Protein AF-A0A0J5GMQ4-F1 (afdb_monomer)

Sequence (80 aa):
MSQQLEIQITGTNIRYADGGISSVHVQFQARDPKSQINLSGYIPLEPEEYHGNEAMDALRAVIKTKIIGRINGVEEAPAE

Mean predicted aligned error: 7.71 Å

Structure (mmCIF, N/CA/C/O backbone):
data_AF-A0A0J5GMQ4-F1
#
_entry.id   AF-A0A0J5GMQ4-F1
#
loop_
_atom_site.group_PDB
_atom_site.id
_atom_site.type_symbol
_atom_site.label_atom_id
_atom_site.label_alt_id
_atom_site.label_comp_id
_atom_site.label_asym_id
_atom_site.label_entity_id
_atom_site.label_seq_id
_atom_site.pdbx_PDB_ins_code
_atom_site.Cartn_x
_atom_site.Cartn_y
_atom_site.Cartn_z
_atom_site.occupancy
_atom_site.B_i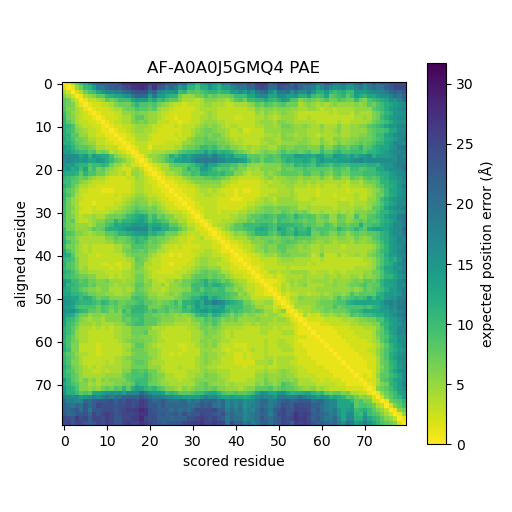so_or_equiv
_atom_site.auth_seq_id
_atom_site.auth_comp_id
_atom_site.auth_asym_id
_atom_site.auth_atom_id
_atom_site.pdbx_PDB_model_num
ATOM 1 N N . MET A 1 1 ? -4.888 -5.654 24.631 1.00 42.03 1 MET A N 1
ATOM 2 C CA . MET A 1 1 ? -5.274 -6.053 23.262 1.00 42.03 1 MET A CA 1
ATOM 3 C C . MET A 1 1 ? -4.629 -5.082 22.295 1.00 42.03 1 MET A C 1
ATOM 5 O O . MET A 1 1 ? -4.905 -3.894 22.391 1.00 42.03 1 MET A O 1
ATOM 9 N N . SER A 1 2 ? -3.735 -5.554 21.431 1.00 50.62 2 SER A N 1
ATOM 10 C CA . SER A 1 2 ? -3.092 -4.708 20.424 1.00 50.62 2 SER A CA 1
ATOM 11 C C . SER A 1 2 ? -4.074 -4.502 19.272 1.00 50.62 2 SER A C 1
ATOM 13 O O . SER A 1 2 ? -4.352 -5.442 18.534 1.00 50.62 2 SER A O 1
ATOM 15 N N . GLN A 1 3 ? -4.649 -3.305 19.150 1.00 56.03 3 GLN A N 1
ATOM 16 C CA . GLN A 1 3 ? -5.473 -2.948 17.993 1.00 56.03 3 GLN A CA 1
ATOM 17 C C . GLN A 1 3 ? -4.522 -2.773 16.801 1.00 56.03 3 GLN A C 1
ATOM 19 O O . GLN A 1 3 ? -3.787 -1.790 16.739 1.00 56.03 3 GLN A O 1
ATOM 24 N N . GLN A 1 4 ? -4.463 -3.763 15.908 1.00 67.75 4 GLN A N 1
ATOM 25 C CA . GLN A 1 4 ? -3.740 -3.642 14.643 1.00 67.75 4 GLN A CA 1
ATOM 26 C C . GLN A 1 4 ? -4.699 -3.159 13.557 1.00 67.75 4 GLN A C 1
ATOM 28 O O . GLN A 1 4 ? -5.831 -3.626 13.467 1.00 67.75 4 GLN A O 1
ATOM 33 N N . LEU A 1 5 ? -4.224 -2.228 12.734 1.00 78.69 5 LEU A N 1
ATOM 34 C CA . LEU A 1 5 ? -4.906 -1.824 11.512 1.00 78.69 5 LEU A CA 1
ATOM 35 C C . LEU A 1 5 ? -4.800 -2.963 10.495 1.00 78.69 5 LEU A C 1
ATOM 37 O O . LEU A 1 5 ? -3.695 -3.404 10.161 1.00 78.69 5 LEU A O 1
ATOM 41 N N . GLU A 1 6 ? -5.937 -3.425 9.991 1.00 83.25 6 GLU A N 1
ATOM 42 C CA . GLU A 1 6 ? -5.967 -4.383 8.898 1.00 83.25 6 GLU A CA 1
ATOM 43 C C . GLU A 1 6 ? -5.738 -3.637 7.587 1.00 83.25 6 GLU A C 1
ATOM 45 O O . GLU A 1 6 ? -6.596 -2.880 7.146 1.00 83.25 6 GLU A O 1
ATOM 50 N N . ILE A 1 7 ? -4.563 -3.825 6.980 1.00 85.19 7 ILE A N 1
ATOM 51 C CA . ILE A 1 7 ? -4.231 -3.246 5.671 1.00 85.19 7 ILE A CA 1
ATOM 52 C C . ILE A 1 7 ? -4.745 -4.182 4.581 1.00 85.19 7 ILE A C 1
ATOM 54 O O . ILE A 1 7 ? -4.346 -5.344 4.542 1.00 85.19 7 ILE A O 1
ATOM 58 N N . GLN A 1 8 ? -5.568 -3.669 3.682 1.00 86.81 8 GLN A N 1
ATOM 59 C CA . GLN A 1 8 ? -6.083 -4.339 2.501 1.00 86.81 8 GLN A CA 1
ATOM 60 C C . GLN A 1 8 ? -5.584 -3.604 1.255 1.00 86.81 8 GLN A C 1
ATOM 62 O O . GLN A 1 8 ? -5.733 -2.389 1.132 1.00 86.81 8 GLN A O 1
ATOM 67 N N . ILE A 1 9 ? -4.992 -4.343 0.319 1.00 87.19 9 ILE A N 1
ATOM 68 C CA . ILE A 1 9 ? -4.646 -3.810 -1.001 1.00 87.19 9 ILE A CA 1
ATOM 69 C C . ILE A 1 9 ? -5.923 -3.815 -1.838 1.00 87.19 9 ILE A C 1
ATOM 71 O O . ILE A 1 9 ? -6.546 -4.863 -2.006 1.00 87.19 9 ILE A O 1
ATOM 75 N N . THR A 1 10 ? -6.331 -2.648 -2.328 1.00 88.75 10 THR A N 1
ATOM 76 C CA . THR A 1 10 ? -7.562 -2.493 -3.117 1.00 88.75 10 THR A CA 1
ATOM 77 C C . THR A 1 10 ? -7.296 -2.553 -4.614 1.00 88.75 10 THR A C 1
ATOM 79 O O . THR A 1 10 ? -8.194 -2.878 -5.385 1.00 88.75 10 THR A O 1
ATOM 82 N N . GLY A 1 11 ? -6.069 -2.256 -5.036 1.00 86.25 11 GLY A N 1
ATOM 83 C CA . GLY A 1 11 ? -5.677 -2.340 -6.433 1.00 86.25 11 GLY A CA 1
ATOM 84 C C . GLY A 1 11 ? -4.214 -1.989 -6.637 1.00 86.25 11 GLY A C 1
ATOM 85 O O . GLY A 1 11 ? -3.628 -1.243 -5.859 1.00 86.25 11 GLY A O 1
ATOM 86 N N . THR A 1 12 ? -3.640 -2.500 -7.717 1.00 87.06 12 THR A N 1
ATOM 87 C CA . THR A 1 12 ? -2.277 -2.179 -8.136 1.00 87.06 12 THR A CA 1
ATOM 88 C C . THR A 1 12 ? -2.347 -1.636 -9.550 1.00 87.06 12 THR A C 1
ATOM 90 O O . THR A 1 12 ? -2.860 -2.299 -10.449 1.00 87.06 12 THR A O 1
ATOM 93 N N . ASN A 1 13 ? -1.876 -0.412 -9.751 1.00 87.75 13 ASN A N 1
ATOM 94 C CA . ASN A 1 13 ? -1.795 0.212 -11.060 1.00 87.75 13 ASN A CA 1
ATOM 95 C C . ASN A 1 13 ? -0.337 0.214 -11.503 1.00 87.75 13 ASN A C 1
ATOM 97 O O . ASN A 1 13 ? 0.496 0.866 -10.884 1.00 87.75 13 ASN A O 1
ATOM 101 N N . ILE A 1 14 ? -0.034 -0.530 -12.557 1.00 86.25 14 ILE A N 1
ATOM 102 C CA . ILE A 1 14 ? 1.313 -0.621 -13.110 1.00 86.25 14 ILE A CA 1
ATOM 103 C C . ILE A 1 14 ? 1.323 0.207 -14.387 1.00 86.25 14 ILE A C 1
ATOM 105 O O . ILE A 1 14 ? 0.546 -0.053 -15.309 1.00 86.25 14 ILE A O 1
ATOM 109 N N . ARG A 1 15 ? 2.185 1.220 -14.440 1.00 84.75 15 ARG A N 1
ATOM 110 C CA . ARG A 1 15 ? 2.474 1.956 -15.668 1.00 84.75 15 ARG A CA 1
ATOM 111 C C . ARG A 1 15 ? 3.677 1.340 -16.345 1.00 84.75 15 ARG A C 1
ATOM 113 O O . ARG A 1 15 ? 4.715 1.155 -15.718 1.00 84.75 15 ARG A O 1
ATOM 120 N N . TYR A 1 16 ? 3.540 1.111 -17.642 1.00 83.75 16 TYR A N 1
ATOM 121 C CA . TYR A 1 16 ? 4.623 0.674 -18.506 1.00 83.75 16 TYR A CA 1
ATOM 122 C C . TYR A 1 16 ? 5.045 1.840 -19.406 1.00 83.75 16 TYR A C 1
ATOM 124 O O . TYR A 1 16 ? 4.180 2.521 -19.959 1.00 83.75 16 TYR A O 1
ATOM 132 N N . ALA A 1 17 ? 6.348 2.078 -19.544 1.00 83.50 17 ALA A N 1
ATOM 133 C CA . ALA A 1 17 ? 6.923 3.039 -20.490 1.00 83.50 17 ALA A CA 1
ATOM 134 C C . ALA A 1 17 ? 8.184 2.434 -21.121 1.00 83.50 17 ALA A C 1
ATOM 136 O O . ALA A 1 17 ? 8.856 1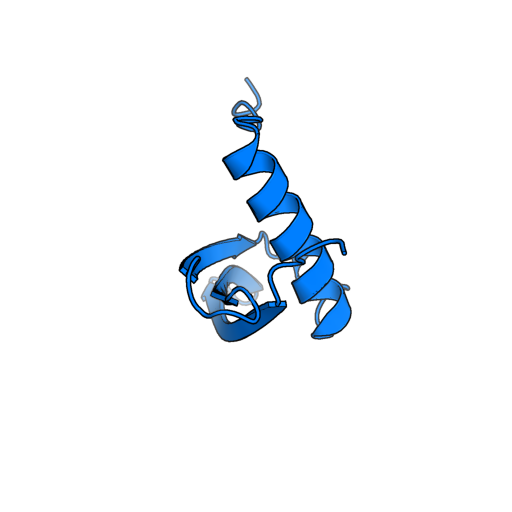.628 -20.481 1.00 83.50 17 ALA A O 1
ATOM 137 N N . ASP A 1 18 ? 8.464 2.770 -22.384 1.00 77.69 18 ASP A N 1
ATOM 138 C CA . ASP A 1 18 ? 9.649 2.309 -23.133 1.00 77.69 18 ASP A CA 1
ATOM 139 C C . ASP A 1 18 ? 9.930 0.789 -23.043 1.00 77.69 18 ASP A C 1
ATOM 141 O O . ASP A 1 18 ? 11.070 0.337 -23.025 1.00 77.69 18 ASP A O 1
ATOM 145 N N . GLY A 1 19 ? 8.871 -0.030 -22.988 1.00 79.62 19 GLY A N 1
ATOM 146 C CA . GLY A 1 19 ? 8.975 -1.495 -22.935 1.00 79.62 19 GLY A CA 1
ATOM 147 C C . GLY A 1 19 ? 9.263 -2.091 -21.550 1.00 79.62 19 GLY A C 1
ATOM 148 O O . GLY A 1 19 ? 9.409 -3.308 -21.449 1.00 79.62 19 GLY A O 1
ATOM 149 N N . GLY A 1 20 ? 9.298 -1.276 -20.490 1.00 78.56 20 GLY A N 1
ATOM 150 C CA . GLY A 1 20 ? 9.490 -1.706 -19.101 1.00 78.56 20 GLY A CA 1
ATOM 151 C C . GLY A 1 20 ? 8.429 -1.161 -18.142 1.00 78.56 20 GLY A C 1
ATOM 152 O O . GLY A 1 20 ? 7.562 -0.374 -18.525 1.00 78.56 20 GLY A O 1
ATOM 153 N N . ILE A 1 21 ? 8.482 -1.592 -16.878 1.00 81.06 21 ILE A N 1
ATOM 154 C CA . ILE A 1 21 ? 7.674 -1.004 -15.800 1.00 81.06 21 ILE A CA 1
ATOM 155 C C . ILE A 1 21 ? 8.278 0.359 -15.455 1.00 81.06 21 ILE A C 1
ATOM 157 O O . ILE A 1 21 ? 9.452 0.453 -15.119 1.00 81.06 21 ILE A O 1
ATOM 161 N N . SER A 1 22 ? 7.470 1.411 -15.542 1.00 81.75 22 SER A N 1
ATOM 162 C CA . SER A 1 22 ? 7.872 2.791 -15.265 1.00 81.75 22 SER A CA 1
ATOM 163 C C . SER A 1 22 ? 7.490 3.241 -13.859 1.00 81.75 22 SER A C 1
ATOM 165 O O . SER A 1 22 ? 8.228 3.989 -13.237 1.00 81.75 22 SER A O 1
ATOM 167 N N . SER A 1 23 ? 6.331 2.820 -13.351 1.00 81.56 23 SER A N 1
ATOM 168 C CA . SER A 1 23 ? 5.919 3.099 -11.969 1.00 81.56 23 SER A CA 1
ATOM 169 C C . SER A 1 23 ? 4.817 2.148 -11.533 1.00 81.56 23 SER A C 1
ATOM 171 O O . SER A 1 23 ? 3.967 1.753 -12.338 1.00 81.56 23 SER A O 1
ATOM 173 N N . VAL A 1 24 ? 4.804 1.798 -10.248 1.00 87.06 24 VAL A N 1
ATOM 174 C CA . VAL A 1 24 ? 3.751 0.971 -9.659 1.00 87.06 24 VAL A CA 1
ATOM 175 C C . VAL A 1 24 ? 3.052 1.765 -8.570 1.00 87.06 24 VAL A C 1
ATOM 177 O O . VAL A 1 24 ? 3.649 2.137 -7.572 1.00 87.06 24 VAL A O 1
ATOM 180 N N . HIS A 1 25 ? 1.764 2.030 -8.730 1.00 90.38 25 HIS A N 1
ATOM 181 C CA . HIS A 1 25 ? 0.945 2.652 -7.698 1.00 90.38 25 HIS A CA 1
ATOM 182 C C . HIS A 1 25 ? 0.081 1.598 -7.030 1.00 90.38 25 HIS A C 1
ATOM 184 O O . HIS A 1 25 ? -0.880 1.101 -7.624 1.00 90.38 25 HIS A O 1
ATOM 190 N N . VAL A 1 26 ? 0.382 1.288 -5.774 1.00 89.25 26 VAL A N 1
ATOM 191 C CA . VAL A 1 26 ? -0.431 0.350 -5.003 1.00 89.25 26 VAL A CA 1
ATOM 192 C C . VAL A 1 26 ? -1.414 1.118 -4.144 1.00 89.25 26 VAL A C 1
ATOM 194 O O . VAL A 1 26 ? -1.032 1.902 -3.276 1.00 89.25 26 VAL A O 1
ATOM 197 N N . GLN A 1 27 ? -2.694 0.896 -4.397 1.00 91.56 27 GLN A N 1
ATOM 198 C CA . GLN A 1 27 ? -3.794 1.448 -3.630 1.00 91.56 27 GLN A CA 1
ATOM 199 C C . GLN A 1 27 ? -4.069 0.553 -2.429 1.00 91.56 27 GLN A C 1
ATOM 201 O O . GLN A 1 27 ? -4.178 -0.672 -2.549 1.00 91.56 27 GLN A O 1
ATOM 206 N N . PHE A 1 28 ? -4.200 1.177 -1.266 1.00 90.62 28 PHE A N 1
ATOM 207 C CA . PHE A 1 28 ? -4.460 0.476 -0.025 1.00 90.62 28 PHE A CA 1
ATOM 208 C C . PHE A 1 28 ? -5.562 1.163 0.773 1.00 90.62 28 PHE A C 1
ATOM 210 O O . PHE A 1 28 ? -5.778 2.377 0.706 1.00 90.62 28 PHE A O 1
ATOM 217 N N . GLN A 1 29 ? -6.217 0.356 1.591 1.00 90.12 29 GLN A N 1
ATOM 218 C CA . GLN A 1 29 ? -7.136 0.785 2.622 1.00 90.12 29 GLN A CA 1
ATOM 219 C C . GLN A 1 29 ? -6.765 0.064 3.912 1.00 90.12 29 GLN A C 1
ATOM 221 O O . GLN A 1 29 ? -6.577 -1.143 3.908 1.00 90.12 29 GLN A O 1
ATOM 226 N N . ALA A 1 30 ? -6.650 0.789 5.016 1.00 87.50 30 ALA A N 1
ATOM 227 C CA . ALA A 1 30 ? -6.443 0.217 6.332 1.00 87.50 30 ALA A CA 1
ATOM 228 C C . ALA A 1 30 ? -7.593 0.602 7.256 1.00 87.50 30 ALA A C 1
ATOM 230 O O . ALA A 1 30 ? -7.999 1.765 7.280 1.00 87.50 30 ALA A O 1
ATOM 231 N N . ARG A 1 31 ? -8.124 -0.357 8.013 1.00 86.94 31 ARG A N 1
ATOM 232 C CA . ARG A 1 31 ? -9.194 -0.102 8.985 1.00 86.94 31 ARG A CA 1
ATOM 233 C C . ARG A 1 31 ? -8.886 -0.777 10.309 1.00 86.94 31 ARG A C 1
ATOM 235 O O . ARG A 1 31 ? -8.321 -1.868 10.345 1.00 86.94 31 ARG A O 1
ATOM 242 N N . ASP A 1 32 ? -9.238 -0.114 11.400 1.00 84.94 32 ASP A N 1
ATOM 243 C CA . ASP A 1 32 ? -9.249 -0.737 12.722 1.00 84.94 32 ASP A CA 1
ATOM 244 C C . ASP A 1 32 ? -10.481 -1.659 12.861 1.00 84.94 32 ASP A C 1
ATOM 246 O O . ASP A 1 32 ? -11.516 -1.395 12.243 1.00 84.94 32 ASP A O 1
ATOM 250 N N . PRO A 1 33 ? -10.411 -2.728 13.676 1.00 79.12 33 PRO A N 1
ATOM 251 C CA . PRO A 1 33 ? -11.541 -3.626 13.928 1.00 79.12 33 PRO A CA 1
ATOM 252 C C . PRO A 1 33 ? -12.806 -2.927 14.449 1.00 79.12 33 PRO A C 1
ATOM 254 O O . PRO A 1 33 ? -13.908 -3.430 14.238 1.00 79.12 33 PRO A O 1
ATOM 257 N N . LYS A 1 34 ? -12.687 -1.769 15.108 1.00 83.12 34 LYS A N 1
ATOM 258 C CA . LYS A 1 34 ? -13.839 -0.954 15.530 1.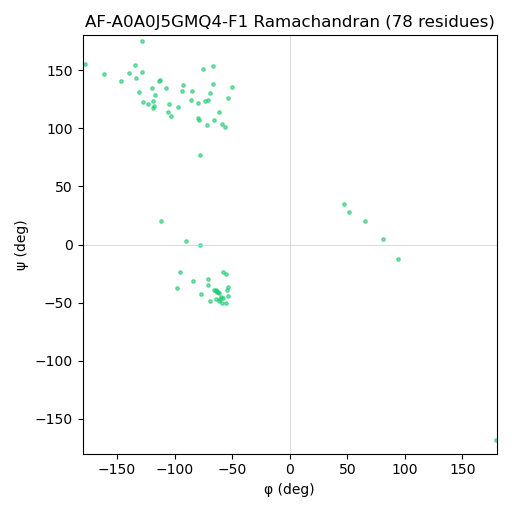00 83.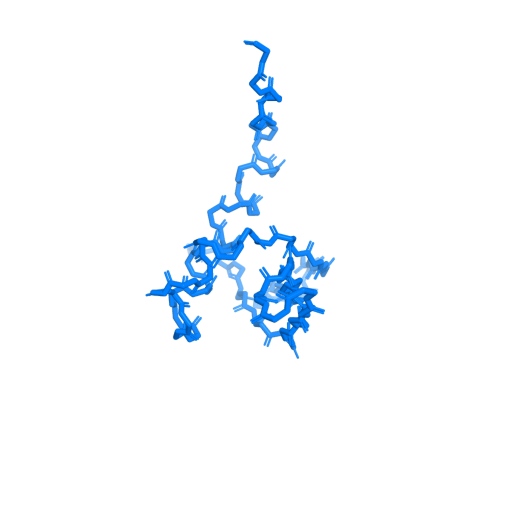12 34 LYS A CA 1
ATOM 259 C C . LYS A 1 34 ? -14.269 0.082 14.487 1.00 83.12 34 LYS A C 1
ATOM 261 O O . LYS A 1 34 ? -15.197 0.844 14.751 1.00 83.12 34 LYS A O 1
ATOM 266 N N . SER A 1 35 ? -13.622 0.111 13.320 1.00 78.31 35 SER A N 1
ATOM 267 C CA . SER A 1 35 ? -13.825 1.096 12.248 1.00 78.31 35 SER A CA 1
ATOM 268 C C . SER A 1 35 ? -13.738 2.553 12.724 1.00 78.31 35 SER A C 1
ATOM 270 O O . SER A 1 35 ? -14.372 3.439 12.153 1.00 78.31 35 SER A O 1
ATOM 272 N N . GLN A 1 36 ? -12.973 2.805 13.789 1.00 83.31 36 GLN A N 1
ATOM 273 C CA . GLN A 1 36 ? -12.749 4.146 14.332 1.00 83.31 36 GLN A CA 1
ATOM 274 C C . GLN A 1 36 ? -11.623 4.866 13.590 1.00 83.31 36 GLN A C 1
ATOM 276 O O . GLN A 1 36 ? -11.648 6.088 13.464 1.00 83.31 36 GLN A O 1
ATOM 281 N N . ILE A 1 37 ? -10.636 4.107 13.104 1.00 82.31 37 ILE A N 1
ATOM 282 C CA . ILE A 1 37 ? -9.500 4.624 12.341 1.00 82.31 37 ILE A CA 1
ATOM 283 C C . ILE A 1 37 ? -9.515 4.003 10.952 1.00 82.31 37 ILE A C 1
ATOM 285 O O . ILE A 1 37 ? -9.444 2.780 10.808 1.00 82.31 37 ILE A O 1
ATOM 289 N N . ASN A 1 38 ? -9.547 4.871 9.940 1.00 86.31 38 ASN A N 1
ATOM 290 C CA . ASN A 1 38 ? -9.576 4.498 8.534 1.00 86.31 38 ASN A CA 1
ATOM 291 C C . ASN A 1 38 ? -8.441 5.241 7.821 1.00 86.31 38 ASN A C 1
ATOM 293 O O . ASN A 1 38 ? -8.409 6.471 7.841 1.00 86.31 38 ASN A O 1
ATOM 297 N N . LEU A 1 39 ? -7.533 4.517 7.170 1.00 86.75 39 LEU A N 1
ATOM 298 C CA . LEU A 1 39 ? -6.566 5.087 6.234 1.00 86.75 39 LEU A CA 1
ATOM 299 C C . LEU A 1 39 ? -6.873 4.596 4.826 1.00 86.75 39 LEU A C 1
ATOM 301 O O . LEU A 1 39 ? -7.218 3.438 4.613 1.00 86.75 39 LEU 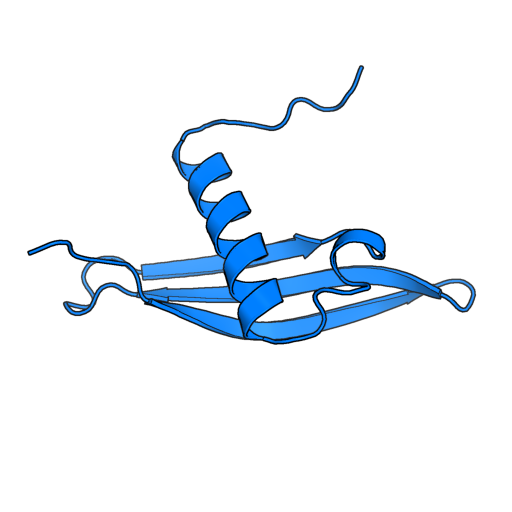A O 1
ATOM 305 N N . SER A 1 40 ? -6.723 5.472 3.849 1.00 89.62 40 SER A N 1
ATOM 306 C CA . SER A 1 40 ? -6.821 5.119 2.439 1.00 89.62 40 SER A CA 1
ATOM 307 C C . SER A 1 40 ? -5.860 5.980 1.652 1.00 89.62 40 SER A C 1
ATOM 309 O O . SER A 1 40 ? -5.735 7.173 1.930 1.00 89.62 40 SER A O 1
ATOM 311 N N . GLY A 1 41 ? -5.203 5.391 0.666 1.00 89.69 41 GLY A N 1
ATOM 312 C CA . GLY A 1 41 ? -4.274 6.120 -0.177 1.00 89.69 41 GLY A CA 1
ATOM 313 C C . GLY A 1 41 ? -3.640 5.226 -1.222 1.00 89.69 41 GLY A C 1
ATOM 314 O O . GLY A 1 41 ? -4.060 4.090 -1.444 1.00 89.69 41 GLY A O 1
ATOM 315 N N . TYR A 1 42 ? -2.607 5.759 -1.856 1.00 89.94 42 TYR A N 1
ATOM 316 C CA . TYR A 1 42 ? -1.737 4.995 -2.729 1.00 89.94 42 TYR A CA 1
ATOM 317 C C . TYR A 1 42 ? -0.286 5.208 -2.316 1.00 89.94 42 TYR A C 1
ATOM 319 O O . TYR A 1 42 ? 0.081 6.271 -1.806 1.00 89.94 42 TYR A O 1
ATOM 327 N N . ILE A 1 43 ? 0.527 4.182 -2.527 1.00 88.06 43 ILE A N 1
ATOM 328 C CA . ILE A 1 43 ? 1.971 4.244 -2.351 1.00 88.06 43 ILE A CA 1
ATOM 329 C C . ILE A 1 43 ? 2.607 3.965 -3.706 1.00 88.06 43 ILE A C 1
ATOM 331 O O . ILE A 1 43 ? 2.353 2.896 -4.272 1.00 88.06 43 ILE A O 1
ATOM 335 N N . PRO A 1 44 ? 3.384 4.917 -4.249 1.00 87.44 44 PRO A N 1
ATOM 336 C CA . PRO A 1 44 ? 4.245 4.624 -5.373 1.00 87.44 44 PRO A CA 1
ATOM 337 C C . PRO A 1 44 ? 5.371 3.699 -4.906 1.00 87.44 44 PRO A C 1
ATOM 339 O O . PRO A 1 44 ? 6.003 3.932 -3.873 1.00 87.44 44 PRO A O 1
ATOM 342 N N . LEU A 1 45 ? 5.566 2.627 -5.656 1.00 85.69 45 LEU A N 1
ATOM 343 C CA . LEU A 1 45 ? 6.687 1.715 -5.557 1.00 85.69 45 LEU A CA 1
ATOM 344 C C . LEU A 1 45 ? 7.505 1.843 -6.833 1.00 85.69 45 LEU A C 1
ATOM 346 O O . LEU A 1 45 ? 6.946 1.950 -7.937 1.00 85.69 45 LEU A O 1
ATOM 350 N N . GLU A 1 46 ? 8.818 1.799 -6.659 1.00 83.94 46 GLU A N 1
ATOM 351 C CA . GLU A 1 46 ? 9.730 1.682 -7.784 1.00 83.94 46 GLU A CA 1
ATOM 352 C C . GLU A 1 46 ? 9.563 0.305 -8.457 1.00 83.94 46 GLU A C 1
ATOM 354 O O . GLU A 1 46 ? 9.164 -0.671 -7.806 1.00 83.94 46 GLU A O 1
ATOM 359 N N . PRO A 1 47 ? 9.867 0.185 -9.761 1.00 78.56 47 PRO A N 1
ATOM 360 C CA . PRO A 1 47 ? 9.795 -1.085 -10.486 1.00 78.56 47 PRO A CA 1
ATOM 361 C C . PRO A 1 47 ? 10.591 -2.205 -9.807 1.00 78.56 47 PRO A C 1
ATOM 363 O O . PRO A 1 47 ? 10.158 -3.355 -9.786 1.00 78.56 47 PRO A O 1
ATOM 366 N N . GLU A 1 48 ? 11.732 -1.851 -9.220 1.00 79.94 48 GLU A N 1
ATOM 367 C CA . GLU A 1 48 ? 12.638 -2.750 -8.506 1.00 79.94 48 GLU A CA 1
ATOM 368 C C . GLU A 1 48 ? 12.053 -3.219 -7.168 1.00 79.94 48 GLU A C 1
ATOM 370 O O . GLU A 1 48 ? 12.237 -4.369 -6.786 1.00 79.94 48 GLU A O 1
ATOM 375 N N . GLU A 1 49 ? 11.299 -2.359 -6.472 1.00 73.44 49 GLU A N 1
ATOM 376 C CA . GLU A 1 49 ? 10.606 -2.723 -5.230 1.00 73.44 49 GLU A CA 1
ATOM 377 C C . GLU A 1 49 ? 9.422 -3.656 -5.494 1.00 73.44 49 GLU A C 1
ATOM 379 O O . GLU A 1 49 ? 9.065 -4.471 -4.639 1.00 73.44 49 GLU A O 1
ATOM 384 N N . TYR A 1 50 ? 8.802 -3.532 -6.669 1.00 79.31 50 TYR A N 1
ATOM 385 C CA . TYR A 1 50 ? 7.734 -4.420 -7.109 1.00 79.31 50 TYR A CA 1
ATOM 386 C C . TYR A 1 50 ? 8.278 -5.768 -7.601 1.00 79.31 50 TYR A C 1
ATOM 388 O O . TYR A 1 50 ? 7.731 -6.814 -7.245 1.00 79.31 50 TYR A O 1
ATOM 396 N N . HIS A 1 51 ? 9.371 -5.761 -8.371 1.00 74.06 51 HIS A N 1
ATOM 397 C CA . HIS A 1 51 ? 10.019 -6.974 -8.865 1.00 74.06 51 HIS A CA 1
ATOM 398 C C . HIS A 1 51 ? 10.525 -7.844 -7.702 1.00 74.06 51 HIS A C 1
ATOM 400 O O . HIS A 1 51 ? 11.422 -7.467 -6.957 1.00 74.06 51 HIS A O 1
ATOM 406 N N . GLY A 1 52 ? 9.941 -9.036 -7.539 1.00 69.88 52 GLY A N 1
ATOM 407 C CA . GLY A 1 52 ? 10.249 -9.953 -6.432 1.00 69.88 52 GLY A CA 1
ATOM 408 C C . GLY A 1 52 ? 9.330 -9.825 -5.210 1.00 69.88 52 GLY A C 1
ATOM 409 O O . GLY A 1 52 ? 9.294 -10.743 -4.392 1.00 69.88 52 GLY A O 1
ATOM 410 N N . ASN A 1 53 ? 8.518 -8.765 -5.125 1.00 75.38 5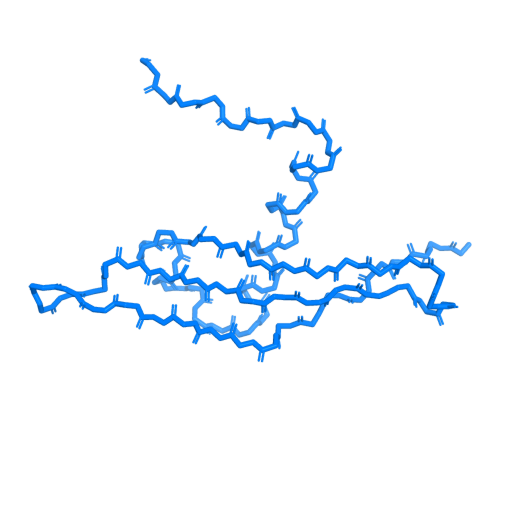3 ASN A N 1
ATOM 411 C CA . ASN A 1 53 ? 7.460 -8.605 -4.117 1.00 75.38 53 ASN A CA 1
ATOM 412 C C . ASN A 1 53 ? 6.051 -8.671 -4.726 1.00 75.38 53 ASN A C 1
ATOM 414 O O . ASN A 1 53 ? 5.087 -8.230 -4.110 1.00 75.38 53 ASN A O 1
ATOM 418 N N . GLU A 1 54 ? 5.910 -9.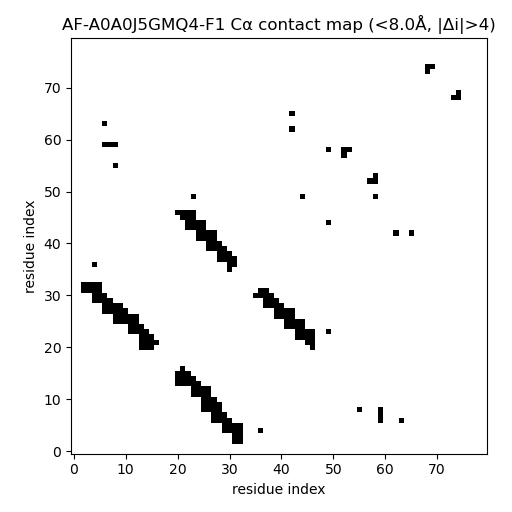247 -5.920 1.00 74.00 54 GLU A N 1
ATOM 419 C CA . GLU A 1 54 ? 4.650 -9.326 -6.677 1.00 74.00 54 GLU A CA 1
ATOM 420 C C . GLU A 1 54 ? 3.520 -10.036 -5.907 1.00 74.00 54 GLU A C 1
ATOM 422 O O . GLU A 1 54 ? 2.336 -9.805 -6.160 1.00 74.00 54 GLU A O 1
ATOM 427 N N . ALA A 1 55 ? 3.874 -10.890 -4.942 1.00 82.06 55 ALA A N 1
ATOM 428 C CA . ALA A 1 55 ? 2.925 -11.552 -4.061 1.00 82.06 55 ALA A CA 1
ATOM 429 C C . ALA A 1 55 ? 2.215 -10.550 -3.134 1.00 82.06 55 ALA A C 1
ATOM 431 O O . ALA A 1 55 ? 2.842 -9.678 -2.530 1.00 82.06 55 ALA A O 1
ATOM 432 N N . MET A 1 56 ? 0.902 -10.725 -2.943 1.00 78.19 56 MET A N 1
ATOM 433 C CA . MET A 1 56 ? 0.095 -9.831 -2.101 1.00 78.19 56 MET A CA 1
ATOM 434 C C . MET A 1 56 ? 0.646 -9.673 -0.678 1.00 78.19 56 MET A C 1
ATOM 436 O O . MET A 1 56 ? 0.630 -8.562 -0.151 1.00 78.19 56 MET A O 1
ATOM 440 N N . ASP A 1 57 ? 1.151 -10.744 -0.060 1.00 81.69 57 ASP A N 1
ATOM 441 C CA . ASP A 1 57 ? 1.731 -10.689 1.288 1.00 81.69 57 ASP A CA 1
ATOM 442 C C . ASP A 1 57 ? 3.011 -9.846 1.350 1.00 81.69 57 ASP A C 1
ATOM 444 O O . ASP A 1 57 ? 3.198 -9.069 2.291 1.00 81.69 57 ASP A O 1
ATOM 448 N N . ALA A 1 58 ? 3.861 -9.943 0.324 1.00 84.62 58 ALA A N 1
ATOM 449 C CA . ALA A 1 58 ? 5.096 -9.173 0.226 1.00 84.62 58 ALA A CA 1
ATOM 450 C C . ALA A 1 58 ? 4.793 -7.685 -0.002 1.00 84.62 58 ALA A C 1
ATOM 452 O O . ALA A 1 58 ? 5.248 -6.834 0.764 1.00 84.62 58 ALA A O 1
ATOM 453 N N . LEU A 1 59 ? 3.917 -7.372 -0.962 1.00 84.38 59 LEU A N 1
ATOM 454 C CA . LEU A 1 59 ? 3.400 -6.017 -1.183 1.00 84.38 59 LEU A CA 1
ATOM 455 C C . LEU A 1 59 ? 2.795 -5.415 0.084 1.00 84.38 59 LEU A C 1
ATOM 457 O O . LEU A 1 59 ? 3.059 -4.261 0.420 1.00 84.38 59 LEU A O 1
ATOM 461 N N . ARG A 1 60 ? 2.002 -6.197 0.821 1.00 85.06 60 ARG A N 1
ATOM 462 C CA . ARG A 1 60 ? 1.380 -5.749 2.069 1.00 85.06 60 ARG A CA 1
ATOM 463 C C . ARG A 1 60 ? 2.431 -5.400 3.120 1.00 85.06 60 ARG A C 1
ATOM 465 O O . ARG A 1 60 ? 2.262 -4.400 3.819 1.00 85.06 60 ARG A O 1
ATOM 472 N N . ALA A 1 61 ? 3.500 -6.188 3.229 1.00 86.88 61 ALA A N 1
ATOM 473 C CA . ALA A 1 61 ? 4.608 -5.907 4.135 1.00 86.88 61 ALA A CA 1
ATOM 474 C C . ALA A 1 61 ? 5.345 -4.613 3.749 1.00 86.88 61 ALA A C 1
ATOM 476 O O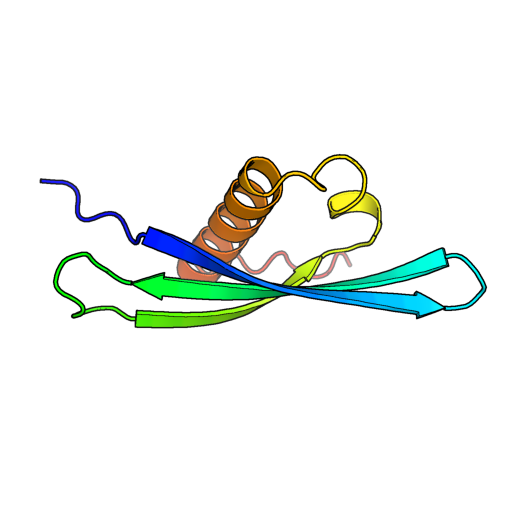 . ALA A 1 61 ? 5.531 -3.750 4.609 1.00 86.88 61 ALA A O 1
ATOM 477 N N . VAL A 1 62 ? 5.675 -4.432 2.464 1.00 87.31 62 VAL A N 1
ATOM 478 C CA . VAL A 1 62 ? 6.330 -3.214 1.946 1.00 87.31 62 VAL A CA 1
ATOM 479 C C . VAL A 1 62 ? 5.474 -1.976 2.219 1.00 87.31 62 VAL A C 1
ATOM 481 O O . VAL A 1 62 ? 5.938 -1.003 2.816 1.00 87.31 62 VAL A O 1
ATOM 484 N N . ILE A 1 63 ? 4.189 -2.033 1.863 1.00 86.19 63 ILE A N 1
ATOM 485 C CA . ILE A 1 63 ? 3.230 -0.941 2.076 1.00 86.19 63 ILE A CA 1
ATOM 486 C C . ILE A 1 63 ? 3.106 -0.616 3.560 1.00 86.19 63 ILE A C 1
ATOM 488 O O . ILE A 1 63 ? 3.156 0.552 3.934 1.00 86.19 63 ILE A O 1
ATOM 492 N N . LYS A 1 64 ? 2.993 -1.628 4.427 1.00 86.75 64 LYS A N 1
ATOM 493 C CA . LYS A 1 64 ? 2.922 -1.427 5.878 1.00 86.75 64 LYS A CA 1
ATOM 494 C C . LYS A 1 64 ? 4.148 -0.681 6.400 1.00 86.75 64 LYS A C 1
ATOM 496 O O . LYS A 1 64 ? 3.982 0.270 7.161 1.00 86.75 64 LYS A O 1
ATOM 501 N N . THR A 1 65 ? 5.347 -1.079 5.984 1.00 87.69 65 THR A N 1
ATOM 502 C CA . THR A 1 65 ? 6.594 -0.414 6.380 1.00 87.69 65 THR A CA 1
ATOM 503 C C . THR A 1 65 ? 6.610 1.044 5.929 1.00 87.69 65 THR A C 1
ATOM 505 O O . THR A 1 65 ? 6.853 1.923 6.757 1.00 87.69 65 THR A O 1
ATOM 508 N N . LYS A 1 66 ? 6.242 1.331 4.671 1.00 86.62 66 LYS A N 1
ATOM 509 C CA . LYS A 1 66 ? 6.169 2.711 4.158 1.00 86.62 66 LYS A CA 1
ATOM 510 C C . LYS A 1 66 ? 5.108 3.558 4.875 1.00 86.62 66 LYS A C 1
ATOM 512 O O . LYS A 1 66 ? 5.360 4.721 5.184 1.00 86.62 66 LYS A O 1
ATOM 517 N N . ILE A 1 67 ? 3.941 2.988 5.193 1.00 85.50 67 ILE A N 1
ATOM 518 C CA . ILE A 1 67 ? 2.898 3.674 5.979 1.00 85.50 67 ILE A CA 1
ATOM 519 C C . ILE A 1 67 ? 3.426 4.026 7.370 1.00 85.50 67 ILE A C 1
ATOM 521 O O . ILE A 1 67 ? 3.277 5.165 7.802 1.00 85.50 67 ILE A O 1
ATOM 525 N N . ILE A 1 68 ? 4.044 3.068 8.066 1.00 85.50 68 ILE A N 1
ATOM 526 C CA . ILE A 1 68 ? 4.598 3.292 9.407 1.00 85.50 68 ILE A CA 1
ATOM 527 C C . ILE A 1 68 ? 5.697 4.360 9.360 1.00 85.50 68 ILE A C 1
ATOM 529 O O . ILE A 1 68 ? 5.702 5.243 10.213 1.00 85.50 68 ILE A O 1
ATOM 533 N N . GLY A 1 69 ? 6.571 4.328 8.347 1.00 84.88 69 GLY A N 1
ATOM 534 C CA . GLY A 1 69 ? 7.589 5.359 8.124 1.00 84.88 69 GLY A CA 1
ATOM 535 C C . GLY A 1 69 ? 6.979 6.758 8.017 1.00 84.88 69 GLY A C 1
ATOM 536 O O . GLY A 1 69 ? 7.355 7.651 8.776 1.00 84.88 69 GLY A O 1
ATOM 537 N N . ARG A 1 70 ? 5.947 6.920 7.177 1.00 83.56 70 ARG A N 1
ATOM 538 C CA . ARG A 1 70 ? 5.223 8.195 7.027 1.00 83.56 70 ARG A CA 1
ATOM 539 C C . ARG A 1 70 ? 4.506 8.641 8.300 1.00 83.56 70 ARG A C 1
ATOM 541 O O . ARG A 1 70 ? 4.529 9.824 8.616 1.00 83.56 70 ARG A O 1
ATOM 548 N N . ILE A 1 71 ? 3.879 7.720 9.037 1.00 82.75 71 ILE A N 1
ATOM 549 C CA . ILE A 1 71 ? 3.209 8.034 10.313 1.00 82.75 71 ILE A CA 1
ATOM 550 C C . ILE A 1 71 ? 4.223 8.519 11.352 1.00 82.75 71 ILE A C 1
ATOM 552 O O . ILE A 1 71 ? 3.944 9.457 12.094 1.00 82.75 71 ILE A O 1
ATOM 556 N N . ASN A 1 72 ? 5.402 7.902 11.385 1.00 83.69 72 ASN A N 1
ATOM 557 C CA . ASN A 1 72 ? 6.470 8.269 12.307 1.00 83.69 72 ASN A CA 1
ATOM 558 C C . ASN A 1 72 ? 7.234 9.531 11.872 1.00 83.69 72 ASN A C 1
ATOM 560 O O . ASN A 1 72 ? 8.163 9.932 12.568 1.00 83.69 72 ASN A O 1
ATOM 564 N N . GLY A 1 73 ? 6.874 10.147 10.738 1.00 78.25 73 GLY A N 1
ATOM 565 C CA . GLY A 1 73 ? 7.582 11.308 10.200 1.00 78.25 73 GLY A CA 1
ATOM 566 C C . GLY A 1 73 ? 9.011 10.992 9.757 1.00 78.25 73 GLY A C 1
ATOM 567 O O . GLY A 1 73 ? 9.829 11.901 9.654 1.00 78.25 73 GLY A O 1
ATOM 568 N N . VAL A 1 74 ? 9.321 9.716 9.502 1.00 62.88 74 VAL A N 1
ATOM 569 C CA . VAL A 1 74 ? 10.558 9.317 8.831 1.00 62.88 74 VAL A CA 1
ATOM 570 C C . VAL A 1 74 ? 10.332 9.583 7.348 1.00 62.88 74 VAL A C 1
ATOM 572 O O . VAL A 1 74 ? 9.967 8.699 6.575 1.00 62.88 74 VAL A O 1
ATOM 575 N N . GLU A 1 75 ? 10.422 10.857 6.982 1.00 54.75 75 GLU A N 1
ATOM 576 C CA . GLU A 1 75 ? 10.579 11.269 5.598 1.00 54.75 75 GLU A CA 1
ATOM 577 C C . GLU A 1 75 ? 11.952 10.747 5.178 1.00 54.75 75 GLU A C 1
ATOM 579 O O . GLU A 1 75 ? 12.973 11.201 5.693 1.00 54.75 75 GLU A O 1
ATOM 584 N N . GLU A 1 76 ? 11.981 9.705 4.341 1.00 54.28 76 GLU A N 1
ATOM 585 C CA . GLU A 1 76 ? 13.204 9.343 3.630 1.00 54.28 76 GLU A CA 1
ATOM 586 C C . GLU A 1 76 ? 13.612 10.598 2.864 1.00 54.28 76 GLU A C 1
ATOM 588 O O . GLU A 1 76 ? 12.973 10.969 1.877 1.00 54.28 76 GLU A O 1
ATOM 593 N N . ALA A 1 77 ? 14.591 11.318 3.420 1.00 46.25 77 ALA A N 1
ATOM 594 C CA . ALA A 1 77 ? 15.142 12.510 2.816 1.00 46.25 77 ALA A CA 1
ATOM 595 C C . ALA A 1 77 ? 15.499 12.164 1.365 1.00 46.25 77 ALA A C 1
ATOM 597 O O . ALA A 1 77 ? 16.060 11.084 1.134 1.00 46.25 77 ALA A O 1
ATOM 598 N N . PRO A 1 78 ? 15.175 13.027 0.385 1.00 43.28 78 PRO A N 1
ATOM 599 C CA . PRO A 1 78 ? 15.713 12.840 -0.950 1.00 43.28 78 PRO A CA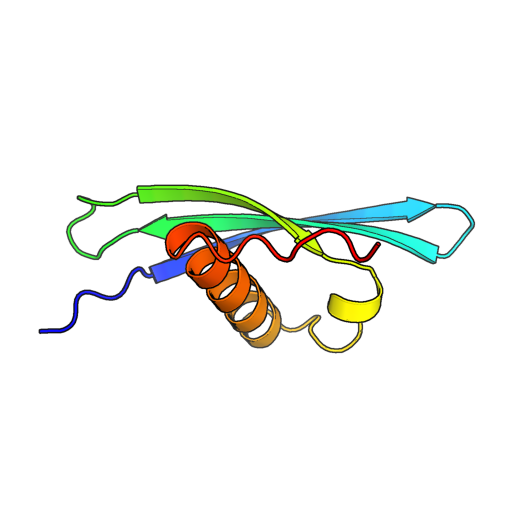 1
ATOM 600 C C . PRO A 1 78 ? 17.231 12.747 -0.790 1.00 43.28 78 PRO A C 1
ATOM 602 O O . PRO A 1 78 ? 17.830 13.576 -0.107 1.00 43.28 78 PRO A O 1
ATOM 605 N N . ALA A 1 79 ? 17.827 11.679 -1.319 1.00 49.66 79 ALA A N 1
ATOM 606 C CA . ALA A 1 79 ? 19.271 11.535 -1.334 1.00 49.66 79 ALA A CA 1
ATOM 607 C C . ALA A 1 79 ? 19.854 12.736 -2.101 1.00 49.66 79 ALA A C 1
ATOM 609 O O . ALA A 1 79 ? 19.719 12.802 -3.323 1.00 49.66 79 ALA A O 1
ATOM 610 N N . GLU A 1 80 ? 20.410 13.703 -1.367 1.00 39.16 80 GLU A N 1
ATOM 611 C CA . GLU A 1 80 ? 21.292 14.762 -1.879 1.00 39.16 80 GLU A CA 1
ATOM 612 C C . GLU A 1 80 ? 22.740 14.269 -1.947 1.00 39.16 80 GLU A C 1
ATOM 614 O O . GLU A 1 80 ? 23.177 13.556 -1.009 1.00 39.16 80 GLU A O 1
#

Radius of gyration: 14.0 Å; Cα contacts (8 Å, |Δi|>4): 108; chains: 1; bounding box: 35×26×46 Å

pLDDT: mean 79.43, std 12.32, range [39.16, 91.56]

Secondary structure (DSSP, 8-state):
-----EEEEEEEEEEEETTEEEEEEEEEEEE-TTS--EEEEEEEE-HHHHTT--SHHHHHHHHHHHHHHHHTT-------

Foldseek 3Di:
DDFDWDKDFPDWDFDDDPRGTQKIWTWIWTATPVRPDIDTDIDIDGSVQCVVQVDPVSVSVVVVVVVVCVVVVVPVPPDD

Nearest PDB structures (foldseek):
  6j6u-assembly1_B  TM=7.559E-01  e=4.121E+00  Rattus norvegicus
  2nlk-assembly1_A  TM=7.139E-01  e=3.663E+00  Homo sapiens
  7wb4-assembly1_n  TM=6.809E-01  e=6.224E+00  Xenopus laevis
  7wb4-assembly1_N  TM=6.809E-01  e=6.224E+00  Xenopus laevis
  6j6u-assembly1_A  TM=5.152E-01  e=3.256E+00  Rattus norvegicus

Solvent-accessible surface area (backbone atoms only — not comparable to full-atom values): 4851 Å² total; per-residue (Å²): 133,86,88,59,66,50,74,42,79,77,46,74,48,75,42,71,48,98,93,40,69,65,36,31,39,38,28,37,38,30,34,30,92,82,66,81,47,77,47,75,53,69,46,82,38,54,48,70,67,41,60,92,26,77,50,70,69,47,43,51,52,54,51,49,53,54,50,51,32,56,73,71,62,52,68,81,67,78,89,124